Protein AF-A0A352DX67-F1 (afdb_monomer_lite)

Foldseek 3Di:
DCQLADKDKDKDPWADPDPCGDPHPPCRTAVMDIDIDHNNPDDPPDDDPDDDHPVVVVVVVD

Secondary structure (DSSP, 8-state):
--GGG--EEEE-SS--SSTTSTTS-SHHHH---EEEE-TTTS-TT----S-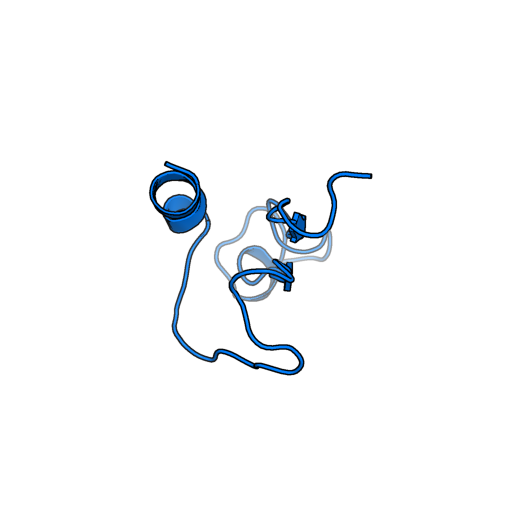--GGGHHHHH-

Radius of gyration: 14.11 Å; chains: 1; bounding box: 31×24×40 Å

pLDDT: mean 96.67, std 1.48, range [90.75, 98.19]

Sequence (62 aa):
GELANTLVIVTADNGTSLPRAKANVYDWGVHVPLAMMWPARVPDGRTVSDFVGFPDLAPTIL

Structure (mmCIF, N/CA/C/O backbone):
data_AF-A0A352DX67-F1
#
_entry.id   AF-A0A352DX67-F1
#
loop_
_atom_site.group_PDB
_atom_site.id
_atom_site.type_symbol
_atom_site.label_atom_id
_atom_site.label_alt_id
_atom_site.label_comp_id
_atom_site.label_asym_id
_atom_site.label_entity_id
_atom_site.label_seq_id
_atom_site.pdbx_PDB_ins_code
_atom_site.Cartn_x
_atom_site.Cartn_y
_atom_site.Cartn_z
_atom_site.occupancy
_atom_site.B_iso_or_equiv
_atom_site.auth_seq_id
_atom_site.auth_comp_id
_atom_site.auth_asym_id
_atom_site.auth_atom_id
_atom_site.pdbx_PDB_model_num
ATOM 1 N N . GLY A 1 1 ? -4.756 -3.046 25.654 1.00 90.75 1 GLY A N 1
ATOM 2 C CA . GLY A 1 1 ? -3.971 -2.830 24.428 1.00 90.75 1 GLY A CA 1
ATOM 3 C C . GLY A 1 1 ? -4.955 -2.619 23.305 1.00 90.75 1 GLY A C 1
ATOM 4 O O . GLY A 1 1 ? -5.979 -3.287 23.315 1.00 90.75 1 GLY A O 1
ATOM 5 N N . GLU A 1 2 ? -4.666 -1.717 22.369 1.00 96.81 2 GLU A N 1
ATOM 6 C CA . GLU A 1 2 ? -5.687 -1.148 21.465 1.00 96.81 2 GLU A CA 1
ATOM 7 C C . GLU A 1 2 ? -5.805 -1.843 20.099 1.00 96.81 2 GLU A C 1
ATOM 9 O O . GLU A 1 2 ? -6.573 -1.406 19.243 1.00 96.81 2 GLU A O 1
ATOM 14 N N . LEU A 1 3 ? -5.074 -2.944 19.881 1.00 96.69 3 LEU A N 1
ATOM 15 C CA . LEU A 1 3 ? -4.994 -3.619 18.579 1.00 96.69 3 LEU A CA 1
ATOM 16 C C . LEU A 1 3 ? -6.371 -3.989 18.006 1.00 96.69 3 LEU A C 1
ATOM 18 O O . LEU A 1 3 ? -6.592 -3.838 16.809 1.00 96.69 3 LEU A O 1
ATOM 22 N N . ALA A 1 4 ? -7.313 -4.425 18.851 1.00 96.50 4 ALA A N 1
ATOM 23 C CA . ALA A 1 4 ? -8.659 -4.791 18.406 1.00 96.50 4 ALA A CA 1
ATOM 24 C C . ALA A 1 4 ? -9.369 -3.642 17.662 1.00 96.50 4 ALA A C 1
ATOM 26 O O . ALA A 1 4 ? -10.096 -3.888 16.701 1.00 96.50 4 ALA A O 1
ATOM 27 N N . ASN A 1 5 ? -9.109 -2.395 18.070 1.00 96.81 5 ASN A N 1
ATOM 28 C CA . ASN A 1 5 ? -9.666 -1.179 17.483 1.00 96.81 5 ASN A CA 1
ATOM 29 C C . ASN A 1 5 ? -8.623 -0.366 16.693 1.00 96.81 5 ASN A C 1
ATOM 31 O O . ASN A 1 5 ? -8.750 0.846 16.560 1.00 96.81 5 ASN A O 1
ATOM 35 N N . THR A 1 6 ? -7.575 -1.016 16.187 1.00 97.44 6 THR A N 1
ATOM 36 C CA . THR A 1 6 ? -6.549 -0.365 15.369 1.00 97.44 6 THR A CA 1
ATOM 37 C C . THR A 1 6 ? -6.591 -0.935 13.958 1.00 97.44 6 THR A C 1
ATOM 39 O O . THR A 1 6 ? -6.482 -2.147 13.775 1.00 97.44 6 THR A O 1
ATOM 42 N N . LEU A 1 7 ? -6.717 -0.058 12.961 1.00 97.69 7 LEU A N 1
ATOM 43 C CA . LEU A 1 7 ? -6.434 -0.403 11.572 1.00 97.69 7 LEU A CA 1
ATOM 44 C C . LEU A 1 7 ? -4.917 -0.383 11.359 1.00 97.69 7 LEU A C 1
ATOM 46 O O . LEU A 1 7 ? -4.273 0.648 11.545 1.00 97.69 7 LEU A O 1
ATOM 50 N N . VAL A 1 8 ? -4.351 -1.517 10.957 1.00 97.75 8 VAL A N 1
ATOM 51 C CA . VAL A 1 8 ? -2.942 -1.646 10.574 1.00 97.75 8 VAL A CA 1
ATOM 52 C C . VAL A 1 8 ? -2.861 -1.778 9.059 1.00 97.75 8 VAL A C 1
ATOM 54 O O . VAL A 1 8 ? -3.517 -2.642 8.479 1.00 97.75 8 VAL A O 1
ATOM 57 N N . ILE A 1 9 ? -2.042 -0.937 8.429 1.00 97.94 9 ILE A N 1
ATOM 58 C CA . ILE A 1 9 ? -1.788 -0.942 6.985 1.00 97.94 9 ILE A CA 1
ATOM 59 C C . ILE A 1 9 ? -0.287 -1.117 6.774 1.00 97.94 9 ILE A C 1
ATOM 61 O O . ILE A 1 9 ? 0.512 -0.382 7.352 1.00 97.94 9 ILE A O 1
ATOM 65 N N . VAL A 1 10 ? 0.094 -2.084 5.942 1.00 98.12 10 VAL A N 1
ATOM 66 C CA . VAL A 1 10 ? 1.483 -2.331 5.547 1.00 98.12 10 VAL A CA 1
ATOM 67 C C . VAL A 1 10 ? 1.566 -2.304 4.030 1.00 98.12 10 VAL A C 1
ATOM 69 O O . VAL A 1 10 ? 0.859 -3.044 3.347 1.00 98.12 10 VAL A O 1
ATOM 72 N N . THR A 1 11 ? 2.434 -1.445 3.505 1.00 98.06 11 THR A N 1
ATOM 73 C CA . THR A 1 11 ? 2.682 -1.308 2.067 1.00 98.06 11 THR A CA 1
ATOM 74 C C . THR A 1 11 ? 4.068 -0.700 1.806 1.00 98.06 11 THR A C 1
ATOM 76 O O . THR A 1 11 ? 4.838 -0.507 2.749 1.00 98.06 11 THR A O 1
ATOM 79 N N . ALA A 1 12 ? 4.399 -0.420 0.544 1.00 97.38 12 ALA A N 1
ATOM 80 C CA . ALA A 1 12 ? 5.612 0.276 0.119 1.00 97.38 12 ALA A CA 1
ATOM 81 C C . ALA A 1 12 ? 5.264 1.524 -0.715 1.00 97.38 12 ALA A C 1
ATOM 83 O O . ALA A 1 12 ? 4.173 1.622 -1.269 1.00 97.38 12 ALA A O 1
ATOM 84 N N . ASP A 1 13 ? 6.192 2.476 -0.810 1.00 97.25 13 ASP A N 1
ATOM 85 C CA . ASP A 1 13 ? 6.032 3.718 -1.582 1.00 97.25 13 ASP A CA 1
ATOM 86 C C . ASP A 1 13 ? 6.303 3.534 -3.086 1.00 97.25 13 ASP A C 1
ATOM 88 O O . ASP A 1 13 ? 5.737 4.234 -3.923 1.00 97.25 13 ASP A O 1
ATOM 92 N N . ASN A 1 14 ? 7.173 2.585 -3.434 1.00 97.94 14 ASN A N 1
ATOM 93 C CA . ASN A 1 14 ? 7.536 2.221 -4.799 1.00 97.94 14 ASN A CA 1
ATOM 94 C C . ASN A 1 14 ? 8.003 0.759 -4.880 1.00 97.94 14 ASN A C 1
ATOM 96 O O . ASN A 1 14 ? 8.279 0.106 -3.873 1.00 97.94 14 ASN A O 1
ATOM 100 N N . GLY A 1 15 ? 8.195 0.273 -6.104 1.00 97.31 15 GLY A N 1
ATOM 101 C CA . GLY A 1 15 ? 8.791 -1.031 -6.379 1.00 97.31 15 GLY A CA 1
ATOM 102 C C . GLY A 1 15 ? 10.267 -1.165 -5.974 1.00 97.31 15 GLY A C 1
ATOM 103 O O . GLY A 1 15 ? 10.901 -0.231 -5.486 1.00 97.31 15 GLY A O 1
ATOM 104 N N . THR A 1 16 ? 10.829 -2.355 -6.182 1.00 96.06 16 THR A N 1
ATOM 105 C CA . THR A 1 16 ? 12.194 -2.726 -5.759 1.00 96.06 16 THR A CA 1
ATOM 106 C C . THR A 1 16 ? 13.306 -1.909 -6.445 1.00 96.06 16 THR A C 1
ATOM 108 O O . THR A 1 16 ? 13.098 -1.284 -7.482 1.00 96.06 16 THR A O 1
ATOM 111 N N . SER A 1 17 ? 14.529 -1.944 -5.909 1.00 96.50 17 SER A N 1
ATOM 112 C CA . SER A 1 17 ? 15.715 -1.249 -6.450 1.00 96.50 17 SER A CA 1
ATOM 113 C C . SER A 1 17 ? 16.381 -1.966 -7.639 1.00 96.50 17 SER A C 1
ATOM 115 O O . SER A 1 17 ? 17.564 -1.759 -7.907 1.00 96.50 17 SER A O 1
ATOM 117 N N . LEU A 1 18 ? 15.658 -2.840 -8.340 1.00 96.56 18 LEU A N 1
ATOM 118 C CA . LEU A 1 18 ? 16.174 -3.551 -9.512 1.00 96.56 18 LEU A CA 1
ATOM 119 C C . LEU A 1 18 ? 16.036 -2.704 -10.791 1.00 96.56 18 LEU A C 1
ATOM 121 O O . LEU A 1 18 ? 15.222 -1.778 -10.845 1.00 96.56 18 LEU A O 1
ATOM 125 N N . PRO A 1 19 ? 16.810 -2.996 -11.852 1.00 97.38 19 PRO A N 1
ATOM 126 C CA . PRO A 1 19 ? 16.656 -2.305 -13.128 1.00 97.38 19 PRO A CA 1
ATOM 127 C C . PRO A 1 19 ? 15.210 -2.364 -13.636 1.00 97.38 19 PRO A C 1
ATOM 129 O O . PRO A 1 19 ? 14.583 -3.419 -13.601 1.00 97.38 19 PRO A O 1
ATOM 132 N N . ARG A 1 20 ? 14.701 -1.234 -14.149 1.00 95.00 20 ARG A N 1
ATOM 133 C CA . ARG A 1 20 ? 13.316 -1.055 -14.643 1.00 95.00 20 ARG A CA 1
ATOM 134 C C . ARG A 1 20 ? 12.209 -1.160 -13.581 1.00 95.00 20 ARG A C 1
ATOM 136 O O . ARG A 1 20 ? 11.038 -1.148 -13.952 1.00 95.00 20 ARG A O 1
ATOM 143 N N . ALA A 1 21 ? 12.562 -1.229 -12.299 1.00 97.19 21 ALA A N 1
ATOM 144 C CA . ALA A 1 21 ? 11.625 -1.167 -11.183 1.00 97.19 21 ALA A CA 1
ATOM 145 C C . ALA A 1 21 ? 11.505 0.282 -10.676 1.00 97.19 21 ALA A C 1
ATOM 147 O O . ALA A 1 21 ? 10.978 1.123 -11.405 1.00 97.19 21 ALA A O 1
ATOM 148 N N . LYS A 1 22 ? 12.003 0.610 -9.473 1.00 97.69 22 LYS A N 1
ATOM 149 C CA . LYS A 1 22 ? 11.946 1.966 -8.892 1.00 97.69 22 LYS A CA 1
ATOM 150 C C . LYS A 1 22 ? 12.277 3.062 -9.918 1.00 97.69 22 LYS A C 1
ATOM 152 O O . LYS A 1 22 ? 13.196 2.917 -10.724 1.00 97.69 22 LYS A O 1
ATOM 157 N N . ALA A 1 23 ? 11.513 4.155 -9.861 1.00 97.56 23 ALA A N 1
ATOM 158 C CA . ALA A 1 23 ? 11.529 5.276 -10.811 1.00 97.56 23 ALA A CA 1
ATOM 159 C C . ALA A 1 23 ? 11.001 4.965 -12.229 1.00 97.56 23 ALA A C 1
ATOM 161 O O . ALA A 1 23 ? 11.196 5.762 -13.143 1.00 97.56 23 ALA A O 1
ATOM 162 N N . ASN A 1 24 ? 10.303 3.841 -12.423 1.00 97.94 24 ASN A N 1
ATOM 163 C CA . ASN A 1 24 ? 9.623 3.497 -13.674 1.00 97.94 24 ASN A CA 1
ATOM 164 C C . ASN A 1 24 ? 8.148 3.151 -13.419 1.00 97.94 24 ASN A C 1
ATOM 166 O O . ASN A 1 24 ? 7.773 2.788 -12.308 1.00 97.94 24 ASN A O 1
ATOM 170 N N . VAL A 1 25 ? 7.328 3.215 -14.475 1.00 96.94 25 VAL A N 1
ATOM 171 C CA . VAL A 1 25 ? 5.882 2.897 -14.452 1.00 96.94 25 VAL A CA 1
ATOM 172 C C . VAL A 1 25 ? 5.560 1.476 -14.929 1.00 96.94 25 VAL A C 1
ATOM 174 O O . VAL A 1 25 ? 4.412 1.150 -15.216 1.00 96.94 25 VAL A O 1
ATOM 177 N N . TYR A 1 26 ? 6.578 0.627 -15.055 1.00 97.31 26 TYR A N 1
ATOM 178 C CA . TYR A 1 26 ? 6.369 -0.800 -15.272 1.00 97.31 26 TYR A CA 1
ATOM 179 C C . TYR A 1 26 ? 5.887 -1.460 -13.981 1.00 97.31 26 TYR A C 1
ATOM 181 O O . TYR A 1 26 ? 6.111 -0.930 -12.896 1.00 97.31 26 TYR A O 1
ATOM 189 N N . ASP A 1 27 ? 5.292 -2.646 -14.101 1.00 96.31 27 ASP A N 1
ATOM 190 C CA . ASP A 1 27 ? 4.710 -3.396 -12.981 1.00 96.31 27 ASP A CA 1
ATOM 191 C C . ASP A 1 27 ? 5.669 -3.492 -11.779 1.00 96.31 27 ASP A C 1
ATOM 193 O O . ASP A 1 27 ? 5.326 -3.124 -10.662 1.00 96.31 27 ASP A O 1
ATOM 197 N N . TRP A 1 28 ? 6.944 -3.801 -12.026 1.00 96.81 28 TRP A N 1
ATOM 198 C CA . TRP A 1 28 ? 7.969 -3.914 -10.981 1.00 96.81 28 TRP A CA 1
ATOM 199 C C . TRP A 1 28 ? 8.307 -2.599 -10.261 1.00 96.81 28 TRP A C 1
ATOM 201 O O . TRP A 1 28 ? 8.982 -2.636 -9.234 1.00 96.81 28 TRP A O 1
ATOM 211 N N . GLY A 1 29 ? 7.900 -1.447 -10.799 1.00 97.69 29 GLY A N 1
ATOM 212 C CA . GLY A 1 29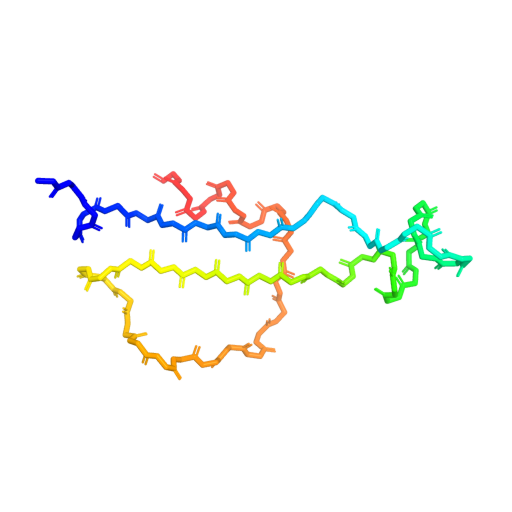 ? 8.105 -0.120 -10.218 1.00 97.69 29 GLY A CA 1
ATOM 213 C C . GLY A 1 29 ? 6.912 0.414 -9.424 1.00 97.69 29 GLY A C 1
ATOM 214 O O . GLY A 1 29 ? 7.122 1.269 -8.562 1.00 97.69 29 GLY A O 1
ATOM 215 N N . VAL A 1 30 ? 5.698 -0.093 -9.673 1.00 97.25 30 VAL A N 1
ATOM 216 C CA . VAL A 1 30 ? 4.446 0.453 -9.106 1.00 97.25 30 VAL A CA 1
ATOM 217 C C . VAL A 1 30 ? 3.580 -0.577 -8.382 1.00 97.25 30 VAL A C 1
ATOM 219 O O . VAL A 1 30 ? 2.794 -0.202 -7.518 1.00 97.25 30 VAL A O 1
ATOM 222 N N . HIS A 1 31 ? 3.724 -1.866 -8.690 1.00 97.00 31 HIS A N 1
ATOM 223 C CA . HIS A 1 31 ? 2.998 -2.937 -8.022 1.00 97.00 31 HIS A CA 1
ATOM 224 C C . HIS A 1 31 ? 3.701 -3.279 -6.708 1.00 97.00 31 HIS A C 1
ATOM 226 O O . HIS A 1 31 ? 4.759 -3.912 -6.676 1.00 97.00 31 HIS A O 1
ATOM 232 N N . VAL A 1 32 ? 3.120 -2.799 -5.613 1.00 97.50 32 VAL A N 1
ATOM 233 C CA . VAL A 1 32 ? 3.649 -2.929 -4.253 1.00 97.50 32 VAL A CA 1
ATOM 234 C C . VAL A 1 32 ? 2.779 -3.874 -3.423 1.00 97.50 32 VAL A C 1
ATOM 236 O O . VAL A 1 32 ? 1.587 -4.009 -3.703 1.00 97.50 32 VAL A O 1
ATOM 239 N N . PRO A 1 33 ? 3.335 -4.537 -2.392 1.00 97.12 33 PRO A N 1
ATOM 240 C CA . PRO A 1 33 ? 2.518 -5.309 -1.466 1.00 97.12 33 PRO A CA 1
ATOM 241 C C . PRO A 1 33 ? 1.532 -4.392 -0.732 1.00 97.12 33 PRO A C 1
ATOM 243 O O . PRO A 1 33 ? 1.875 -3.266 -0.372 1.00 97.12 33 PRO A O 1
ATOM 246 N N . LEU A 1 34 ? 0.332 -4.893 -0.452 1.00 97.69 34 LEU A N 1
ATOM 247 C CA . LEU A 1 34 ? -0.640 -4.243 0.422 1.00 97.69 34 LEU A CA 1
ATOM 248 C C . LEU A 1 34 ? -1.266 -5.298 1.332 1.00 97.69 34 LEU A C 1
ATOM 250 O O . LEU A 1 34 ? -1.917 -6.229 0.861 1.00 97.69 34 LEU A O 1
ATOM 254 N N . ALA A 1 35 ? -1.065 -5.146 2.637 1.00 97.31 35 ALA A N 1
ATOM 255 C CA . ALA A 1 35 ? -1.710 -5.956 3.660 1.00 97.31 35 ALA A CA 1
ATOM 256 C C . ALA A 1 35 ? -2.402 -5.041 4.670 1.00 97.31 35 ALA A C 1
ATOM 258 O O . ALA A 1 35 ? -1.841 -4.032 5.104 1.00 97.31 35 ALA A O 1
ATOM 259 N N . MET A 1 36 ? -3.627 -5.400 5.044 1.00 96.88 36 MET A N 1
ATOM 260 C CA . MET A 1 36 ? -4.441 -4.638 5.986 1.00 96.88 36 MET A CA 1
ATOM 261 C C . MET A 1 36 ? -5.031 -5.574 7.034 1.00 96.88 36 MET A C 1
ATOM 263 O O . MET A 1 36 ? -5.477 -6.673 6.709 1.00 96.88 36 MET A O 1
ATOM 267 N N . MET A 1 37 ? -5.053 -5.129 8.286 1.00 96.88 37 MET A N 1
ATOM 268 C CA . MET A 1 37 ? -5.651 -5.857 9.401 1.00 96.88 37 MET A CA 1
ATOM 269 C C . MET A 1 37 ? -6.468 -4.894 10.253 1.00 96.88 37 MET A C 1
ATOM 271 O O . MET A 1 37 ? -5.971 -3.853 10.675 1.00 96.88 37 MET A O 1
ATOM 275 N N . TRP A 1 38 ? -7.706 -5.275 10.554 1.00 97.56 38 TRP A N 1
ATOM 276 C CA . TRP A 1 38 ? -8.509 -4.604 11.568 1.00 97.56 38 TRP A CA 1
ATOM 277 C C . TRP A 1 38 ? -9.428 -5.624 12.246 1.00 97.56 38 TRP A C 1
ATOM 279 O O . TRP A 1 38 ? -10.501 -5.914 11.710 1.00 97.56 38 TRP A O 1
ATOM 289 N N . PRO A 1 39 ? -9.050 -6.164 13.422 1.00 95.94 39 PRO A N 1
ATOM 290 C CA . PRO A 1 39 ? -9.757 -7.293 14.031 1.00 95.94 39 PRO A CA 1
ATOM 291 C C . PRO A 1 39 ? -11.252 -7.048 14.272 1.00 95.94 39 PRO A C 1
ATOM 293 O O . PRO A 1 39 ? -12.058 -7.961 14.137 1.00 95.94 39 PRO A O 1
ATOM 296 N N . ALA A 1 40 ? -11.642 -5.812 14.600 1.00 96.25 40 ALA A N 1
ATOM 297 C CA . ALA A 1 40 ? -13.042 -5.464 14.837 1.00 96.25 40 ALA A CA 1
ATOM 298 C C . ALA A 1 40 ? -13.894 -5.290 13.563 1.00 96.25 40 ALA A C 1
ATOM 300 O O . ALA A 1 40 ? -15.115 -5.181 13.681 1.00 96.25 40 ALA A O 1
ATOM 301 N N . ARG A 1 41 ? -13.296 -5.189 12.366 1.00 95.38 41 ARG A N 1
ATOM 302 C CA . ARG A 1 41 ? -14.009 -4.747 11.147 1.00 95.38 41 ARG A CA 1
ATOM 303 C C . ARG A 1 41 ? -13.760 -5.596 9.903 1.00 95.38 41 ARG A C 1
ATOM 305 O O . ARG A 1 41 ? -14.645 -5.665 9.056 1.00 95.38 41 ARG A O 1
ATOM 312 N N . VAL A 1 42 ? -12.586 -6.207 9.765 1.00 94.69 42 VAL A N 1
ATOM 313 C CA . VAL A 1 42 ? -12.174 -6.912 8.544 1.00 94.69 42 VAL A CA 1
ATOM 314 C C . VAL A 1 42 ? -12.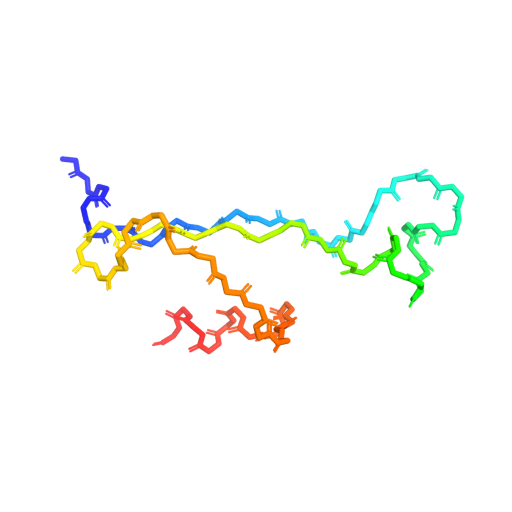040 -8.411 8.833 1.00 94.69 42 VAL A C 1
ATOM 316 O O . VAL A 1 42 ? -11.292 -8.773 9.741 1.00 94.69 42 VAL A O 1
ATOM 319 N N . PRO A 1 43 ? -12.733 -9.289 8.078 1.00 92.56 43 PRO A N 1
ATOM 320 C CA . PRO A 1 43 ? -12.570 -10.736 8.200 1.00 92.56 43 PRO A CA 1
ATOM 321 C C . PRO A 1 43 ? -11.140 -11.192 7.886 1.00 92.56 43 PRO A C 1
ATOM 323 O O . PRO A 1 43 ? -10.523 -10.695 6.942 1.00 92.56 43 PRO A O 1
ATOM 326 N N . ASP A 1 44 ? -10.645 -12.168 8.646 1.00 92.81 44 ASP A N 1
ATOM 327 C CA . ASP A 1 44 ? -9.334 -12.784 8.418 1.00 92.81 44 ASP A CA 1
ATOM 328 C C . ASP A 1 44 ? -9.309 -13.648 7.140 1.00 92.81 44 ASP A C 1
ATOM 330 O O . ASP A 1 44 ? -10.349 -14.084 6.641 1.00 92.81 44 ASP A O 1
ATOM 334 N N . GLY A 1 45 ? -8.113 -13.883 6.593 1.00 93.00 45 GLY A N 1
ATOM 335 C CA . GLY A 1 45 ? -7.882 -14.762 5.442 1.00 93.00 45 GLY A CA 1
ATOM 336 C C . GLY A 1 45 ? -8.462 -14.267 4.112 1.00 93.00 45 GLY A C 1
ATOM 337 O O . GLY A 1 45 ? -8.488 -15.018 3.137 1.00 93.00 45 GLY A O 1
ATOM 338 N N . ARG A 1 46 ? -8.940 -13.018 4.041 1.00 94.25 46 ARG A N 1
ATOM 339 C CA . ARG A 1 46 ? -9.506 -12.441 2.817 1.00 94.25 46 ARG A CA 1
ATOM 340 C C . ARG A 1 46 ? -8.404 -12.025 1.839 1.00 94.25 46 ARG A C 1
ATOM 342 O O . ARG A 1 46 ? -7.534 -11.228 2.175 1.00 94.25 46 ARG A O 1
ATOM 349 N N . THR A 1 47 ? -8.515 -12.478 0.592 1.00 96.25 47 THR A N 1
ATOM 350 C CA . THR A 1 47 ? -7.753 -11.949 -0.550 1.00 96.25 47 THR A CA 1
ATOM 351 C C . THR A 1 47 ? -8.659 -11.070 -1.409 1.00 96.25 47 THR A C 1
ATOM 353 O O . THR A 1 47 ? -9.826 -11.398 -1.622 1.00 96.25 47 THR A O 1
ATOM 356 N N . VAL A 1 48 ? -8.129 -9.944 -1.883 1.00 94.19 48 VAL A N 1
ATOM 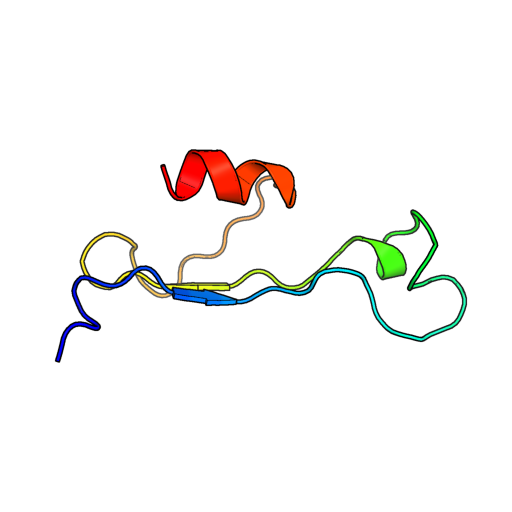357 C CA . VAL A 1 48 ? -8.835 -8.971 -2.727 1.00 94.19 4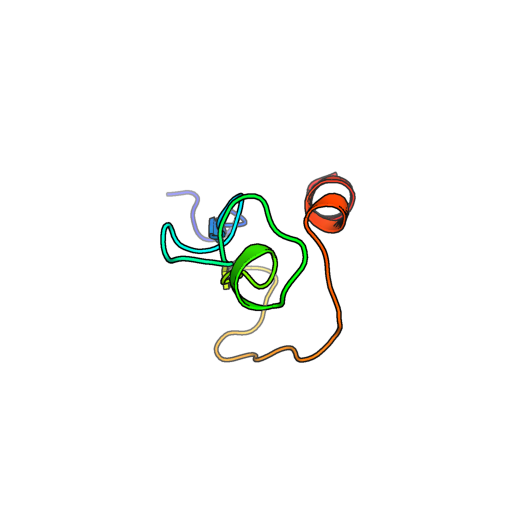8 VAL A CA 1
ATOM 358 C C . VAL A 1 48 ? -8.059 -8.832 -4.032 1.00 94.19 48 VAL A C 1
ATOM 360 O O . VAL A 1 48 ? -6.839 -8.704 -3.997 1.00 94.19 48 VAL A O 1
ATOM 363 N N . SER A 1 49 ? -8.756 -8.902 -5.168 1.00 96.50 49 SER A N 1
ATOM 364 C CA . SER A 1 49 ? -8.166 -8.779 -6.512 1.00 96.50 49 SER A CA 1
ATOM 365 C C . SER A 1 49 ? -8.582 -7.498 -7.237 1.00 96.50 49 SER A C 1
ATOM 367 O O . SER A 1 49 ? -8.220 -7.304 -8.395 1.00 96.50 49 SER A O 1
ATOM 369 N N . ASP A 1 50 ? -9.386 -6.657 -6.587 1.00 96.75 50 ASP A N 1
ATOM 370 C CA . ASP A 1 50 ? -9.777 -5.342 -7.078 1.00 96.75 50 ASP A CA 1
ATOM 371 C C . ASP A 1 50 ? -8.545 -4.455 -7.297 1.00 96.75 50 ASP A C 1
ATOM 373 O O . ASP A 1 50 ? -7.570 -4.502 -6.544 1.00 96.75 50 ASP A O 1
ATOM 377 N N . PHE A 1 51 ? -8.599 -3.629 -8.340 1.00 96.88 51 PHE A N 1
ATOM 378 C CA . PHE A 1 51 ? -7.543 -2.668 -8.621 1.00 96.88 51 PHE A CA 1
ATOM 379 C C . PHE A 1 51 ? -7.631 -1.500 -7.635 1.00 96.88 51 PHE A C 1
ATOM 381 O O . PHE A 1 51 ? -8.663 -0.835 -7.556 1.00 96.88 51 PHE A O 1
ATOM 388 N N . VAL A 1 52 ? -6.544 -1.251 -6.909 1.00 97.44 52 VAL A N 1
ATOM 389 C CA . VAL A 1 52 ? -6.421 -0.179 -5.913 1.00 97.44 52 VAL A CA 1
ATOM 390 C C . VAL A 1 52 ? -5.099 0.559 -6.097 1.00 97.44 52 VAL A C 1
ATOM 392 O O . VAL A 1 52 ? -4.146 0.017 -6.661 1.00 97.44 52 VAL A O 1
ATOM 395 N N . GLY A 1 53 ? -5.026 1.794 -5.612 1.00 96.94 53 GLY A N 1
ATOM 396 C CA . GLY A 1 53 ? -3.832 2.626 -5.667 1.00 96.94 53 GLY A CA 1
ATOM 397 C C . GLY A 1 53 ? -3.518 3.319 -4.345 1.00 96.94 53 GLY A C 1
ATOM 398 O O . GLY A 1 53 ? -4.351 3.451 -3.455 1.00 96.94 53 GLY A O 1
ATOM 399 N N . PHE A 1 54 ? -2.292 3.832 -4.234 1.00 97.19 54 PHE A N 1
ATOM 400 C CA . PHE A 1 54 ? -1.847 4.590 -3.060 1.00 97.19 54 PHE A CA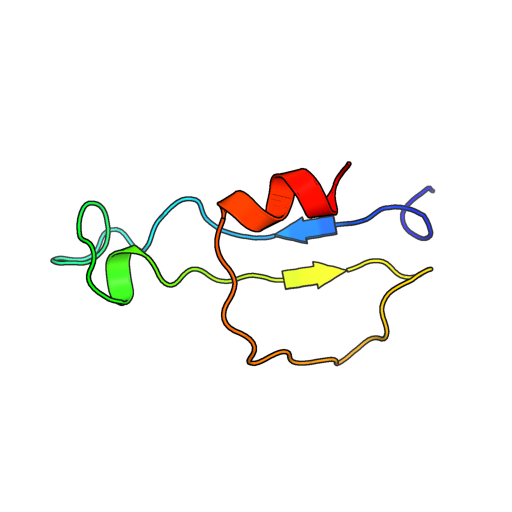 1
ATOM 401 C C . PHE A 1 54 ? -2.759 5.787 -2.690 1.00 97.19 54 PHE A C 1
ATOM 403 O O . PHE A 1 54 ? -2.961 6.018 -1.497 1.00 97.19 54 PHE A O 1
ATOM 410 N N . PRO A 1 55 ? -3.363 6.528 -3.650 1.00 97.75 55 PRO A N 1
ATOM 411 C CA . PRO A 1 55 ? -4.316 7.593 -3.329 1.00 97.75 55 PRO A CA 1
ATOM 412 C C . PRO A 1 55 ? -5.562 7.131 -2.563 1.00 97.75 55 PRO A C 1
ATOM 414 O O . PRO A 1 55 ? -6.150 7.946 -1.856 1.00 97.75 55 PRO A O 1
ATOM 417 N N . ASP A 1 56 ? -5.937 5.851 -2.646 1.00 98.12 56 ASP A N 1
ATOM 418 C CA . ASP A 1 56 ? -7.125 5.309 -1.974 1.00 98.12 56 ASP A CA 1
ATOM 419 C C . ASP A 1 56 ? -6.935 5.193 -0.452 1.00 98.12 56 ASP A C 1
ATOM 421 O O . ASP A 1 56 ? -7.910 5.109 0.297 1.00 98.12 56 ASP A O 1
ATOM 425 N N . LEU A 1 57 ? -5.691 5.242 0.041 1.00 97.75 57 LEU A N 1
ATOM 426 C CA . LEU A 1 57 ? -5.403 5.172 1.475 1.00 97.75 57 LEU A CA 1
ATOM 427 C C . LEU A 1 57 ? -5.976 6.370 2.237 1.00 97.75 57 LEU A C 1
ATOM 429 O O . LEU A 1 57 ? -6.527 6.193 3.318 1.00 97.75 57 LEU A O 1
ATOM 433 N N . ALA A 1 58 ? -5.890 7.578 1.675 1.00 98.19 58 ALA A N 1
ATOM 434 C CA . ALA A 1 58 ? -6.403 8.780 2.327 1.00 98.19 58 ALA A CA 1
ATOM 435 C C . ALA A 1 58 ? -7.921 8.707 2.600 1.00 98.19 58 ALA A C 1
ATOM 437 O O . ALA A 1 58 ? -8.298 8.796 3.767 1.00 98.19 58 ALA A O 1
ATOM 438 N N . PRO A 1 59 ? -8.799 8.482 1.601 1.00 98.12 59 PRO A N 1
ATOM 439 C CA . PRO A 1 59 ? -10.233 8.337 1.852 1.00 98.12 59 PRO A CA 1
ATOM 440 C C . PRO A 1 59 ? -10.600 7.056 2.616 1.00 98.12 59 PRO A C 1
ATOM 442 O O . PRO A 1 59 ? -11.717 6.959 3.103 1.00 98.12 59 PRO A O 1
ATOM 445 N N . THR A 1 60 ? -9.697 6.077 2.734 1.00 97.12 60 THR A N 1
ATOM 446 C CA . THR A 1 60 ? -9.914 4.892 3.584 1.00 97.12 60 THR A CA 1
ATOM 447 C C . THR A 1 60 ? -9.665 5.183 5.070 1.00 97.12 60 THR A C 1
ATOM 449 O O . THR A 1 60 ? -10.236 4.515 5.929 1.00 97.12 60 THR A O 1
ATOM 452 N N . ILE A 1 61 ? -8.787 6.143 5.384 1.00 97.50 61 ILE A N 1
ATOM 453 C CA . ILE A 1 61 ? -8.416 6.506 6.763 1.00 97.50 61 ILE A CA 1
ATOM 454 C C . ILE A 1 61 ? -9.352 7.578 7.351 1.00 97.50 61 ILE A C 1
ATOM 456 O O . ILE A 1 61 ? -9.530 7.610 8.570 1.00 97.50 61 ILE A O 1
ATOM 460 N N . LEU A 1 62 ? -9.900 8.460 6.507 1.00 95.19 62 LEU A N 1
ATOM 461 C CA . LEU A 1 62 ? -10.810 9.553 6.885 1.00 95.19 62 LEU A CA 1
ATOM 462 C C . LEU A 1 62 ? -12.245 9.066 7.125 1.00 95.19 62 LEU A C 1
ATOM 464 O O . LEU A 1 62 ? -12.876 9.607 8.062 1.00 95.19 62 LEU A O 1
#